Protein AF-A0A401GTL4-F1 (afdb_monomer_lite)

Structure (mmCIF, N/CA/C/O backbone):
data_AF-A0A401GTL4-F1
#
_entry.id   AF-A0A401GTL4-F1
#
loop_
_atom_site.group_PDB
_atom_site.id
_atom_site.type_symbol
_atom_site.label_atom_id
_atom_site.label_alt_id
_atom_site.label_comp_id
_atom_site.label_asym_id
_atom_site.label_entity_id
_atom_site.label_seq_id
_atom_site.pdbx_PDB_ins_code
_atom_site.Cartn_x
_atom_site.Cartn_y
_atom_site.Cartn_z
_atom_site.occupancy
_atom_site.B_iso_or_equiv
_atom_site.auth_seq_id
_atom_site.auth_comp_id
_atom_site.auth_asym_id
_atom_site.auth_atom_id
_atom_site.pdbx_PDB_model_num
ATOM 1 N N . MET A 1 1 ? -11.323 -49.653 17.416 1.00 45.38 1 MET A N 1
ATOM 2 C CA . MET A 1 1 ? -10.224 -50.646 17.483 1.00 45.38 1 MET A CA 1
ATOM 3 C C . MET A 1 1 ? -10.364 -51.548 16.266 1.00 45.38 1 MET A C 1
ATOM 5 O O . MET A 1 1 ? -11.502 -51.957 16.050 1.00 45.38 1 MET A O 1
ATOM 9 N N . PRO A 1 2 ? -9.317 -51.837 15.466 1.00 45.97 2 PRO A N 1
ATOM 10 C CA . PRO A 1 2 ? -7.874 -51.535 15.599 1.00 45.97 2 PRO A CA 1
ATOM 11 C C . PRO A 1 2 ? -7.513 -50.195 14.905 1.00 45.97 2 PRO A C 1
ATOM 13 O O . PRO A 1 2 ? -8.327 -49.693 14.143 1.00 45.97 2 PRO A O 1
ATOM 16 N N . SER A 1 3 ? -6.481 -49.416 15.251 1.00 43.03 3 SER A N 1
ATOM 17 C CA . SER A 1 3 ? -5.040 -49.641 15.497 1.00 43.03 3 SER A CA 1
ATOM 18 C C . SER A 1 3 ? -4.222 -49.857 14.215 1.00 43.03 3 SER A C 1
ATOM 20 O O . SER A 1 3 ? -4.211 -50.961 13.686 1.00 43.03 3 SER A O 1
ATOM 22 N N . SER A 1 4 ? -3.537 -48.814 13.730 1.00 49.31 4 SER A N 1
ATOM 23 C CA . SER A 1 4 ? -2.068 -48.803 13.612 1.00 49.31 4 SER A CA 1
ATOM 24 C C . SER A 1 4 ? -1.564 -47.435 13.134 1.00 49.31 4 SER A C 1
ATOM 26 O O . SER A 1 4 ? -2.187 -46.775 12.306 1.00 49.31 4 SER A O 1
ATOM 28 N N . ALA A 1 5 ? -0.439 -47.030 13.708 1.00 48.06 5 ALA A N 1
ATOM 29 C CA . ALA A 1 5 ? 0.265 -45.773 13.527 1.00 48.06 5 ALA A CA 1
ATOM 30 C C . ALA A 1 5 ? 1.194 -45.787 12.303 1.00 48.06 5 ALA A C 1
ATOM 32 O O . ALA A 1 5 ? 1.712 -46.842 11.956 1.00 48.06 5 ALA A O 1
ATOM 33 N N . THR A 1 6 ? 1.502 -44.599 11.772 1.00 47.47 6 THR A N 1
ATOM 34 C CA . THR A 1 6 ? 2.876 -44.216 11.392 1.00 47.47 6 THR A CA 1
ATOM 35 C C . THR A 1 6 ? 2.960 -42.697 11.268 1.00 47.47 6 THR A C 1
ATOM 37 O O . THR A 1 6 ? 2.359 -42.097 10.381 1.00 47.47 6 THR A O 1
ATOM 40 N N . ALA A 1 7 ? 3.695 -42.093 12.198 1.00 48.88 7 ALA A N 1
ATOM 41 C CA . ALA A 1 7 ? 4.213 -40.739 12.117 1.00 48.88 7 ALA A CA 1
ATOM 42 C C . ALA A 1 7 ? 5.527 -40.764 11.328 1.00 48.88 7 ALA A C 1
ATOM 44 O O . ALA A 1 7 ? 6.346 -41.641 11.590 1.00 48.88 7 ALA A O 1
ATOM 45 N N . PHE A 1 8 ? 5.723 -39.813 10.412 1.00 42.19 8 PHE A N 1
ATOM 46 C CA . PHE A 1 8 ? 7.034 -39.259 10.055 1.00 42.19 8 PHE A CA 1
ATOM 47 C C . PHE A 1 8 ? 6.815 -38.079 9.095 1.00 42.19 8 PHE A C 1
ATOM 49 O O . PHE A 1 8 ? 6.551 -38.279 7.915 1.00 42.19 8 PHE A O 1
ATOM 56 N N . TYR A 1 9 ? 6.883 -36.848 9.594 1.00 51.09 9 TYR A N 1
ATOM 57 C CA . TYR A 1 9 ? 7.267 -35.710 8.761 1.00 51.09 9 TYR A CA 1
ATOM 58 C C . TYR A 1 9 ? 8.389 -35.012 9.506 1.00 51.09 9 TYR A C 1
ATOM 60 O O . TYR A 1 9 ? 8.200 -34.530 10.620 1.00 51.09 9 TYR A O 1
ATOM 68 N N . SER A 1 10 ? 9.564 -35.130 8.906 1.00 52.91 10 SER A N 1
ATOM 69 C CA . SER A 1 10 ? 10.853 -34.712 9.418 1.00 52.91 10 SER A CA 1
ATOM 70 C C . SER A 1 10 ? 10.880 -33.210 9.686 1.00 52.91 10 SER A C 1
ATOM 72 O O . SER A 1 10 ? 10.522 -32.420 8.811 1.00 52.91 10 SER A O 1
ATOM 74 N N . ASP A 1 11 ? 11.327 -32.859 10.890 1.00 46.53 11 ASP A N 1
ATOM 75 C CA . ASP A 1 11 ? 11.938 -31.571 11.201 1.00 46.53 11 ASP A CA 1
ATOM 76 C C . ASP A 1 11 ? 13.150 -31.375 10.283 1.00 46.53 11 ASP A C 1
ATOM 78 O O . ASP A 1 11 ? 14.069 -32.195 10.279 1.00 46.53 11 ASP A O 1
ATOM 82 N N . ASP A 1 12 ? 13.130 -30.302 9.499 1.00 52.22 12 ASP A N 1
ATOM 83 C CA . ASP A 1 12 ? 14.320 -29.734 8.869 1.00 52.22 12 ASP A CA 1
ATOM 84 C C . ASP A 1 12 ? 14.600 -28.414 9.602 1.00 52.22 12 ASP A C 1
ATOM 86 O O . ASP A 1 12 ? 14.127 -27.336 9.232 1.00 52.22 12 ASP A O 1
ATOM 90 N N . GLU A 1 13 ? 15.266 -28.544 10.752 1.00 52.38 13 GLU A N 1
ATOM 91 C CA . GLU A 1 13 ? 15.932 -27.454 11.462 1.00 52.38 13 GLU A CA 1
ATOM 92 C C . GLU A 1 13 ? 17.199 -27.092 10.683 1.00 52.38 13 GLU A C 1
ATOM 94 O O . GLU A 1 13 ? 18.242 -27.726 10.835 1.00 52.38 13 GLU A O 1
ATOM 99 N N . SER A 1 14 ? 17.130 -26.063 9.840 1.00 49.25 14 SER A N 1
ATOM 100 C CA . SER A 1 14 ? 18.338 -25.375 9.389 1.00 49.25 14 SER A CA 1
ATOM 101 C C . SER A 1 14 ? 18.633 -24.226 10.355 1.00 49.25 14 SER A C 1
ATOM 103 O O . SER A 1 14 ? 18.046 -23.140 10.260 1.00 49.25 14 SER A O 1
ATOM 105 N N . ASP A 1 15 ? 19.510 -24.519 11.308 1.00 42.72 15 ASP A N 1
ATOM 106 C CA . ASP A 1 15 ? 20.119 -23.595 12.259 1.00 42.72 15 ASP A CA 1
ATOM 107 C C . ASP A 1 15 ? 21.008 -22.607 11.483 1.00 42.72 15 ASP A C 1
ATOM 109 O O . ASP A 1 15 ? 22.017 -22.986 10.887 1.00 42.72 15 ASP A O 1
ATOM 113 N N . TYR A 1 16 ? 20.599 -21.339 11.410 1.00 56.69 16 TYR A N 1
ATOM 114 C CA . TYR A 1 16 ? 21.463 -20.280 10.890 1.00 56.69 16 TYR A CA 1
ATOM 115 C C . TYR A 1 16 ? 22.263 -19.732 12.066 1.00 56.69 16 TYR A C 1
ATOM 117 O O . TYR A 1 16 ? 21.773 -18.873 12.803 1.00 56.69 16 TYR A O 1
ATOM 125 N N . GLU A 1 17 ? 23.470 -20.266 12.246 1.00 56.69 17 GLU A N 1
ATOM 126 C CA . GLU A 1 17 ? 24.454 -19.715 13.172 1.00 56.69 17 GLU A CA 1
ATOM 127 C C . GLU A 1 17 ? 24.865 -18.302 12.725 1.00 56.69 17 GLU A C 1
ATOM 129 O O . GLU A 1 17 ? 25.172 -18.042 11.559 1.00 56.69 17 GLU A O 1
ATOM 134 N N . ASP A 1 18 ? 24.787 -17.387 13.687 1.00 48.81 18 ASP A N 1
ATOM 135 C CA . ASP A 1 18 ? 25.125 -15.970 13.624 1.00 48.81 18 ASP A CA 1
ATOM 136 C C . ASP A 1 18 ? 26.582 -15.833 14.096 1.00 48.81 18 ASP A C 1
ATOM 138 O O . ASP A 1 18 ? 26.849 -15.963 15.290 1.00 48.81 18 ASP A O 1
ATOM 142 N N . ASP A 1 19 ? 27.523 -15.636 13.172 1.00 47.88 19 ASP A N 1
ATOM 143 C CA . ASP A 1 19 ? 28.913 -15.274 13.475 1.00 47.88 19 ASP A CA 1
ATOM 144 C C . ASP A 1 19 ? 29.518 -14.530 12.274 1.00 47.88 19 ASP A C 1
ATOM 146 O O . ASP A 1 19 ? 29.760 -15.116 11.222 1.00 47.88 19 ASP A O 1
ATOM 150 N N . ASP A 1 20 ? 29.674 -13.209 12.378 1.00 43.25 20 ASP A N 1
ATOM 151 C CA . ASP A 1 20 ? 31.034 -12.681 12.482 1.00 43.25 20 ASP A CA 1
ATOM 152 C C . ASP A 1 20 ? 31.053 -11.197 12.856 1.00 43.25 20 ASP A C 1
ATOM 154 O O . ASP A 1 20 ? 30.289 -10.348 12.382 1.00 43.25 20 ASP A O 1
ATOM 158 N N . SER A 1 21 ? 31.974 -10.909 13.758 1.00 43.09 21 SER A N 1
ATOM 159 C CA . SER A 1 21 ? 32.158 -9.640 14.434 1.00 43.09 21 SER A CA 1
ATOM 160 C C . SER A 1 21 ? 33.168 -8.735 13.718 1.00 43.09 21 SER A C 1
ATOM 162 O O . SER A 1 21 ? 34.111 -9.180 13.079 1.00 43.09 21 SER A O 1
ATOM 164 N N . LEU A 1 22 ? 32.913 -7.430 13.844 1.00 47.31 22 LEU A N 1
ATOM 165 C CA . LEU A 1 22 ? 33.821 -6.274 13.833 1.00 47.31 22 LEU A CA 1
ATOM 166 C C . LEU A 1 22 ? 35.253 -6.443 13.280 1.00 47.31 22 LEU A C 1
ATOM 168 O O . LEU A 1 22 ? 36.114 -7.064 13.896 1.00 47.31 22 LEU A O 1
ATOM 172 N N . VAL A 1 23 ? 35.568 -5.629 12.268 1.00 47.03 23 VAL A N 1
ATOM 173 C CA . VAL A 1 23 ? 36.901 -5.023 12.127 1.00 47.03 23 VAL A CA 1
ATOM 174 C C . VAL A 1 23 ? 36.756 -3.517 11.937 1.00 47.03 23 VAL A C 1
ATOM 176 O O . VAL A 1 23 ? 36.480 -3.020 10.846 1.00 47.03 23 VAL A O 1
ATOM 179 N N . GLU A 1 24 ? 36.943 -2.794 13.040 1.00 46.94 24 GLU A N 1
ATOM 180 C CA . GLU A 1 24 ? 37.542 -1.462 13.013 1.00 46.94 24 GLU A CA 1
ATOM 181 C C . GLU A 1 24 ? 38.981 -1.605 12.505 1.00 46.94 24 GLU A C 1
ATOM 183 O O . GLU 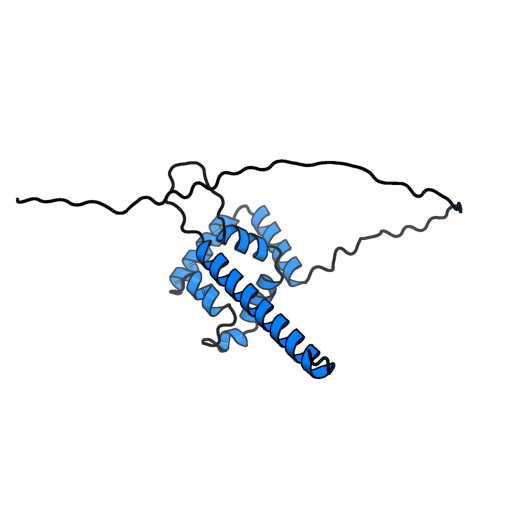A 1 24 ? 39.674 -2.540 12.902 1.00 46.94 24 GLU A O 1
ATOM 188 N N . ASN A 1 25 ? 39.433 -0.693 11.643 1.00 40.53 25 ASN A N 1
ATOM 189 C CA . ASN A 1 25 ? 40.774 -0.125 11.750 1.00 40.53 25 ASN A CA 1
ATOM 190 C C . ASN A 1 25 ? 40.899 1.154 10.923 1.00 40.53 25 ASN A C 1
ATOM 192 O O . ASN A 1 25 ? 40.383 1.286 9.813 1.00 40.53 25 ASN A O 1
ATOM 196 N N . GLU A 1 26 ? 41.582 2.090 11.561 1.00 47.19 26 GLU A N 1
ATOM 197 C CA . GLU A 1 26 ? 41.753 3.485 11.223 1.00 47.19 26 GLU A CA 1
ATOM 198 C C . GLU A 1 26 ? 42.792 3.725 10.111 1.00 47.19 26 GLU A C 1
ATOM 200 O O . GLU A 1 26 ? 43.663 2.906 9.825 1.00 47.19 26 GLU A O 1
ATOM 205 N N . ASP A 1 27 ? 42.724 4.958 9.607 1.00 42.28 27 ASP A N 1
ATOM 206 C CA . ASP A 1 27 ? 43.866 5.823 9.313 1.00 42.28 27 ASP A CA 1
ATOM 207 C C . ASP A 1 27 ? 44.620 5.647 7.984 1.00 42.28 27 ASP A C 1
ATOM 209 O O . ASP A 1 27 ? 45.529 4.833 7.841 1.00 42.28 27 ASP A O 1
ATOM 213 N N . THR A 1 28 ? 44.367 6.576 7.053 1.00 38.38 28 THR A N 1
ATOM 214 C CA . THR A 1 28 ? 45.458 7.175 6.274 1.00 38.38 28 THR A CA 1
ATOM 215 C C . THR A 1 28 ? 45.163 8.633 5.901 1.00 38.38 28 THR A C 1
ATOM 217 O O . THR A 1 28 ? 44.368 8.882 5.000 1.00 38.38 28 THR A O 1
ATOM 220 N N . ARG A 1 29 ? 45.926 9.549 6.522 1.00 39.59 29 ARG A N 1
ATOM 221 C CA . ARG A 1 29 ? 46.698 10.658 5.898 1.00 39.59 29 ARG A CA 1
ATOM 222 C C . ARG A 1 29 ? 45.871 11.709 5.125 1.00 39.59 29 ARG A C 1
ATOM 224 O O . ARG A 1 29 ? 45.309 11.433 4.079 1.00 39.59 29 ARG A O 1
ATOM 231 N N . GLY A 1 30 ? 45.797 12.973 5.539 1.00 36.50 30 GLY A N 1
ATOM 232 C CA . GLY A 1 30 ? 46.928 13.847 5.850 1.00 36.50 30 GLY A CA 1
ATOM 233 C C . GLY A 1 30 ? 47.311 14.677 4.618 1.00 36.50 30 GLY A C 1
ATOM 234 O O . GLY A 1 30 ? 48.273 14.335 3.938 1.00 36.50 30 GLY A O 1
ATOM 235 N N . TYR A 1 31 ? 46.574 15.760 4.349 1.00 39.00 31 TYR A N 1
ATOM 236 C CA . TYR A 1 31 ? 47.049 16.877 3.529 1.00 39.00 31 TYR A CA 1
ATOM 237 C C . TYR A 1 31 ? 46.673 18.191 4.204 1.00 39.00 31 TYR A C 1
ATOM 239 O O . TYR A 1 31 ? 45.510 18.582 4.255 1.00 39.00 31 TYR A O 1
ATOM 247 N N . ASP A 1 32 ? 47.707 18.826 4.731 1.00 40.41 32 ASP A N 1
ATOM 248 C CA . ASP A 1 32 ? 47.712 20.129 5.372 1.00 40.41 32 ASP A CA 1
ATOM 249 C C . ASP A 1 32 ? 48.490 21.082 4.451 1.00 40.41 32 ASP A C 1
ATOM 251 O O . ASP A 1 32 ? 49.627 20.759 4.090 1.00 40.41 32 ASP A O 1
ATOM 255 N N . SER A 1 33 ? 47.903 22.213 4.033 1.00 46.81 33 SER A N 1
ATOM 256 C CA . SER A 1 33 ? 48.629 23.474 3.758 1.00 46.81 33 SER A CA 1
ATOM 257 C C . SER A 1 33 ? 47.758 24.606 3.184 1.00 46.81 33 SER A C 1
ATOM 259 O O . SER A 1 33 ? 46.747 24.337 2.538 1.00 46.81 33 SER A O 1
ATOM 261 N N . PRO A 1 34 ? 48.155 25.883 3.395 1.00 49.00 34 PRO A N 1
ATOM 262 C CA . PRO A 1 34 ? 47.259 26.928 3.887 1.00 49.00 34 PRO A CA 1
ATOM 263 C C . PRO A 1 34 ? 47.119 28.145 2.952 1.00 49.00 34 PRO A C 1
ATOM 265 O O . PRO A 1 34 ? 47.900 28.340 2.022 1.00 49.00 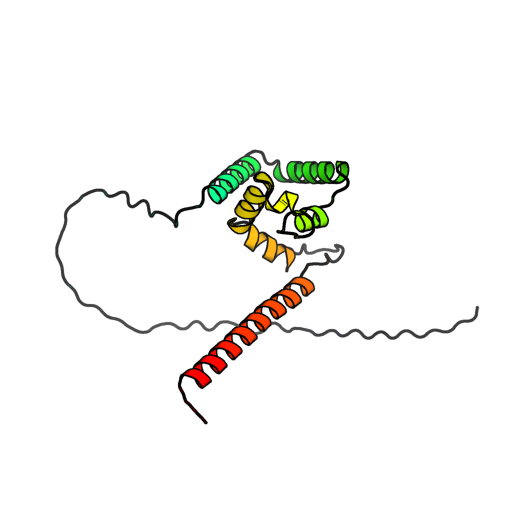34 PRO A O 1
ATOM 268 N N . GLY A 1 35 ? 46.162 29.022 3.267 1.00 34.75 35 GLY A N 1
ATOM 269 C CA . GLY A 1 35 ? 46.058 30.363 2.689 1.00 34.75 35 GLY A CA 1
ATOM 270 C C . GLY A 1 35 ? 45.055 31.231 3.448 1.00 34.75 35 GLY A C 1
ATOM 271 O O . GLY A 1 35 ? 43.850 31.076 3.283 1.00 34.75 35 GLY A O 1
ATOM 272 N N . GLU A 1 36 ? 45.572 32.111 4.303 1.00 44.84 36 GLU A N 1
ATOM 273 C CA . GLU A 1 36 ? 44.842 33.065 5.145 1.00 44.84 36 GLU A CA 1
ATOM 274 C C . GLU A 1 36 ? 44.197 34.213 4.343 1.00 44.84 36 GLU A C 1
ATOM 276 O O . GLU A 1 36 ? 44.737 34.670 3.335 1.00 44.84 36 GLU A O 1
ATOM 281 N N . GLY A 1 37 ? 43.077 34.739 4.852 1.00 36.25 37 GLY A N 1
ATOM 282 C CA . GLY A 1 37 ? 42.463 35.992 4.402 1.00 36.25 37 GLY A CA 1
ATOM 283 C C . GLY A 1 37 ? 41.155 36.299 5.143 1.00 36.25 37 GLY A C 1
ATOM 284 O O . GLY A 1 37 ? 40.120 35.718 4.841 1.00 36.25 37 GLY A O 1
ATOM 285 N N . GLN A 1 38 ? 41.232 37.191 6.133 1.00 41.66 38 GLN A N 1
ATOM 286 C CA . GLN A 1 38 ? 40.206 37.562 7.118 1.00 41.66 38 GLN A CA 1
ATOM 287 C C . GLN A 1 38 ? 38.927 38.249 6.587 1.00 41.66 38 GLN A C 1
ATOM 289 O O . GLN A 1 38 ? 38.977 39.122 5.727 1.00 41.66 38 GLN A O 1
ATOM 294 N N . GLU A 1 39 ? 37.819 37.884 7.248 1.00 43.16 39 GLU A N 1
ATOM 295 C CA . GLU A 1 39 ? 36.733 38.711 7.819 1.00 43.16 39 GLU A CA 1
ATOM 296 C C . GLU A 1 39 ? 36.027 39.777 6.952 1.00 43.16 39 GLU A C 1
ATOM 298 O O . GLU A 1 39 ? 36.555 40.853 6.688 1.00 43.16 39 GLU A O 1
ATOM 303 N N . ASN A 1 40 ? 34.729 39.558 6.677 1.00 35.00 40 ASN A N 1
ATOM 304 C CA . ASN A 1 40 ? 33.658 40.353 7.304 1.00 35.00 40 ASN A CA 1
ATOM 305 C C . ASN A 1 40 ? 32.238 39.837 6.991 1.00 35.00 40 ASN A C 1
ATOM 307 O O . ASN A 1 40 ? 31.796 39.795 5.848 1.00 35.00 40 ASN A O 1
ATOM 311 N N . SER A 1 41 ? 31.536 39.501 8.077 1.00 49.38 41 SER A N 1
ATOM 312 C CA . SER A 1 41 ? 30.115 39.726 8.378 1.00 49.38 41 SER A CA 1
ATOM 313 C C . SER A 1 41 ? 29.146 40.047 7.226 1.00 49.38 41 SER A C 1
ATOM 315 O O . SER A 1 41 ? 29.059 41.183 6.762 1.00 49.38 41 SER A O 1
ATOM 317 N N . ALA A 1 42 ? 28.281 39.084 6.908 1.00 39.38 42 ALA A N 1
ATOM 318 C CA . ALA A 1 42 ? 26.883 39.352 6.583 1.00 39.38 42 ALA A CA 1
ATOM 319 C C . ALA A 1 42 ? 26.061 38.105 6.922 1.00 39.38 42 ALA A C 1
ATOM 321 O O . ALA A 1 42 ? 26.202 37.062 6.286 1.00 39.38 42 ALA A O 1
ATOM 322 N N . GLY A 1 43 ? 25.226 38.220 7.958 1.00 47.16 43 GLY A N 1
ATOM 323 C CA . GLY A 1 43 ? 24.307 37.174 8.386 1.00 47.16 43 GLY A CA 1
ATOM 324 C C . GLY A 1 43 ? 23.508 36.633 7.207 1.00 47.16 43 GLY A C 1
ATOM 325 O O . GLY A 1 43 ? 22.620 37.295 6.677 1.00 47.16 43 GLY A O 1
ATOM 326 N N . SER A 1 44 ? 23.840 35.417 6.810 1.00 43.50 44 SER A N 1
ATOM 327 C CA . SER A 1 44 ? 22.999 34.574 5.984 1.00 43.50 44 SER A CA 1
ATOM 328 C C . SER A 1 44 ? 22.629 33.426 6.900 1.00 43.50 44 SER A C 1
ATOM 330 O O . SER A 1 44 ? 23.442 32.562 7.207 1.00 43.50 44 SER A O 1
ATOM 332 N N . ASP A 1 45 ? 21.420 33.526 7.446 1.00 46.09 45 ASP A N 1
ATOM 333 C CA . ASP A 1 45 ? 20.684 32.423 8.046 1.00 46.09 45 ASP A CA 1
ATOM 334 C C . ASP A 1 45 ? 20.608 31.337 6.966 1.00 46.09 45 ASP A C 1
ATOM 336 O O . ASP A 1 45 ? 19.681 31.318 6.149 1.00 46.09 45 ASP A O 1
ATOM 340 N N . ASP A 1 46 ? 21.657 30.510 6.901 1.00 42.66 46 ASP A N 1
ATOM 341 C CA . ASP A 1 46 ? 21.742 29.270 6.144 1.00 42.66 46 ASP A CA 1
ATOM 342 C C . ASP A 1 46 ? 20.719 28.323 6.762 1.00 42.66 46 ASP A C 1
ATOM 344 O O . ASP A 1 46 ? 21.006 27.337 7.440 1.00 42.66 46 ASP A O 1
ATOM 348 N N . ARG A 1 47 ? 19.453 28.628 6.479 1.00 48.59 47 ARG A N 1
ATOM 349 C CA . ARG A 1 47 ? 18.424 27.625 6.326 1.00 48.59 47 ARG A CA 1
ATOM 350 C C . ARG A 1 47 ? 18.939 26.739 5.214 1.00 48.59 47 ARG A C 1
ATOM 352 O O . ARG A 1 47 ? 18.632 26.968 4.043 1.00 48.59 47 ARG A O 1
ATOM 359 N N . GLN A 1 48 ? 19.725 25.735 5.596 1.00 46.81 48 GLN A N 1
ATOM 360 C CA . GLN A 1 48 ? 19.833 24.490 4.867 1.00 46.81 48 GLN A CA 1
ATOM 361 C C . GLN A 1 48 ? 18.417 24.185 4.397 1.00 46.81 48 GLN A C 1
ATOM 363 O O . GLN A 1 48 ? 17.545 23.808 5.181 1.00 46.81 48 GLN A O 1
ATOM 368 N N . ARG A 1 49 ? 18.163 24.451 3.112 1.00 47.09 49 ARG A N 1
ATOM 369 C CA . ARG A 1 49 ? 17.045 23.874 2.389 1.00 47.09 49 ARG A CA 1
ATOM 370 C C . ARG A 1 49 ? 17.320 22.384 2.456 1.00 47.09 49 ARG A C 1
ATOM 372 O O . ARG A 1 49 ? 17.998 21.831 1.596 1.00 47.09 49 ARG A O 1
ATOM 379 N N . THR A 1 50 ? 16.859 21.760 3.534 1.00 49.75 50 THR A N 1
ATOM 380 C CA . THR A 1 50 ? 16.711 20.319 3.603 1.00 49.75 50 THR A CA 1
ATOM 381 C C . THR A 1 50 ? 15.929 19.940 2.352 1.00 49.75 50 THR A C 1
ATOM 383 O O . THR A 1 50 ? 14.999 20.659 1.970 1.00 49.75 50 THR A O 1
ATOM 386 N N . ALA A 1 51 ? 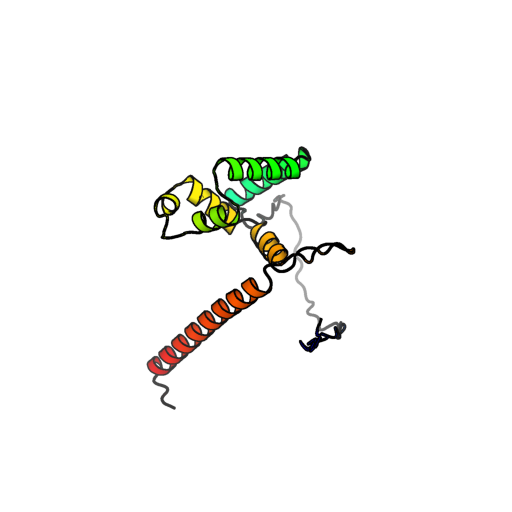16.4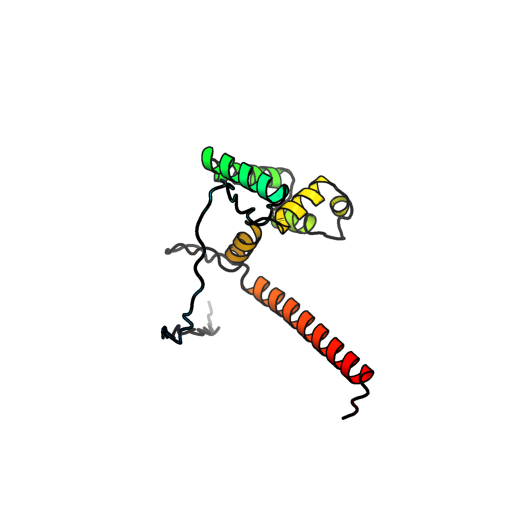13 18.919 1.640 1.00 57.19 51 ALA A N 1
ATOM 387 C CA . ALA A 1 51 ? 15.892 18.469 0.353 1.00 57.19 51 ALA A CA 1
ATOM 388 C C . ALA A 1 51 ? 14.373 18.685 0.281 1.00 57.19 51 ALA A C 1
ATOM 390 O O . ALA A 1 51 ? 13.637 18.166 1.117 1.00 57.19 51 ALA A O 1
ATOM 391 N N . SER A 1 52 ? 13.939 19.561 -0.628 1.00 65.38 52 SER A N 1
ATOM 392 C CA . SER A 1 52 ? 12.610 20.180 -0.619 1.00 65.38 52 SER A CA 1
ATOM 393 C C . SER A 1 52 ? 11.501 19.144 -0.418 1.00 65.38 52 SER A C 1
ATOM 395 O O . SER A 1 52 ? 11.172 18.409 -1.350 1.00 65.38 52 SER A O 1
ATOM 397 N N . SER A 1 53 ? 10.941 19.086 0.794 1.00 78.38 53 SER A N 1
ATOM 398 C CA . SER A 1 53 ? 9.851 18.167 1.126 1.00 78.38 53 SER A CA 1
ATOM 399 C C . SER A 1 53 ? 8.662 18.424 0.202 1.00 78.38 53 SER A C 1
ATOM 401 O O . SER A 1 53 ? 8.275 19.573 -0.037 1.00 78.38 53 SER A O 1
ATOM 403 N N . THR A 1 54 ? 8.092 17.359 -0.355 1.00 87.44 54 THR A N 1
ATOM 404 C CA . THR A 1 54 ? 6.924 17.478 -1.231 1.00 87.44 54 THR A CA 1
ATOM 405 C C . THR A 1 54 ? 5.704 17.945 -0.422 1.00 87.44 54 THR A C 1
ATOM 407 O O . THR A 1 54 ? 5.577 17.610 0.759 1.00 87.44 54 THR A O 1
ATOM 410 N N . PRO A 1 55 ? 4.735 18.654 -1.033 1.00 90.06 55 PRO A N 1
ATOM 411 C CA . PRO A 1 55 ? 3.505 19.048 -0.337 1.00 90.06 55 PRO A CA 1
ATOM 412 C C . PRO A 1 55 ? 2.756 17.870 0.315 1.00 90.06 55 PRO A C 1
ATOM 414 O O . PRO A 1 55 ? 2.109 18.032 1.349 1.00 90.06 55 PRO A O 1
ATOM 417 N N . HIS A 1 56 ? 2.867 16.675 -0.272 1.00 90.25 56 HIS A N 1
ATOM 418 C CA . HIS A 1 56 ? 2.272 15.437 0.232 1.00 90.25 56 HIS A CA 1
ATOM 419 C C . HIS A 1 56 ? 2.935 14.941 1.524 1.00 90.25 56 HIS A C 1
ATOM 421 O O . HIS A 1 56 ? 2.242 14.558 2.472 1.00 90.25 56 HIS A O 1
ATOM 427 N N . GLN A 1 57 ? 4.268 14.988 1.580 1.00 90.06 57 GLN A N 1
ATOM 428 C CA . GLN A 1 57 ? 5.038 14.649 2.778 1.00 90.06 57 GLN A CA 1
ATOM 429 C C . GLN A 1 57 ? 4.710 15.615 3.915 1.00 90.06 57 GLN A C 1
ATOM 431 O O . GLN A 1 57 ? 4.388 15.184 5.019 1.00 90.06 57 GLN A O 1
ATOM 436 N N . GLU A 1 58 ? 4.685 16.918 3.630 1.00 91.00 58 GLU A N 1
ATOM 437 C CA . GLU A 1 58 ? 4.362 17.931 4.633 1.00 91.00 58 GLU A CA 1
ATOM 438 C C . GLU A 1 58 ? 2.937 17.768 5.187 1.00 91.00 58 GLU A C 1
ATOM 440 O O . GLU A 1 58 ? 2.710 17.903 6.391 1.00 91.00 58 GLU A O 1
ATOM 445 N N . CYS A 1 59 ? 1.969 17.433 4.328 1.00 91.75 59 CYS A N 1
ATOM 446 C CA . CYS A 1 59 ? 0.602 17.135 4.754 1.00 91.75 59 CYS A CA 1
ATOM 447 C C . CYS A 1 59 ? 0.555 15.924 5.700 1.00 91.75 59 CYS A C 1
ATOM 449 O O . CYS A 1 59 ? -0.006 16.013 6.795 1.00 91.75 59 CYS A O 1
ATOM 451 N N . THR A 1 60 ? 1.210 14.825 5.321 1.00 92.31 60 THR A N 1
ATOM 452 C CA . THR A 1 60 ? 1.280 13.595 6.127 1.00 92.31 60 THR A CA 1
ATOM 453 C C . THR A 1 60 ? 1.976 13.845 7.467 1.00 92.31 60 THR A C 1
ATOM 455 O O . THR A 1 60 ? 1.483 13.424 8.515 1.00 92.31 60 THR A O 1
ATOM 458 N N . ARG A 1 61 ? 3.064 14.624 7.468 1.00 91.56 61 ARG A N 1
ATOM 459 C CA . ARG A 1 61 ? 3.808 15.015 8.671 1.00 91.56 61 ARG A CA 1
ATOM 460 C C . ARG A 1 61 ? 2.935 15.794 9.652 1.00 91.56 61 ARG A C 1
ATOM 462 O O . ARG A 1 61 ? 2.916 15.469 10.839 1.00 91.56 61 ARG A O 1
ATOM 469 N N . LYS A 1 62 ? 2.168 16.776 9.166 1.00 92.50 62 LYS A N 1
ATOM 470 C CA . LYS A 1 62 ? 1.214 17.537 9.993 1.00 92.50 62 LYS A CA 1
ATOM 471 C C . LYS A 1 62 ? 0.144 16.633 10.600 1.00 92.50 62 LYS A C 1
ATOM 473 O O . LYS A 1 62 ? -0.104 16.712 11.800 1.00 92.50 62 LYS A O 1
ATOM 478 N N . LEU A 1 63 ? -0.448 15.743 9.801 1.00 91.31 63 LEU A N 1
ATOM 479 C CA . LEU A 1 63 ? -1.452 14.791 10.289 1.00 91.31 63 LEU A CA 1
ATOM 480 C C . LEU A 1 63 ? -0.880 13.875 11.375 1.00 91.31 63 LEU A C 1
ATOM 482 O O . LEU A 1 63 ? -1.501 13.696 12.419 1.00 91.31 63 LEU A O 1
ATOM 486 N N . LYS A 1 64 ? 0.334 13.358 11.178 1.00 90.31 64 LYS A N 1
ATOM 487 C CA . LYS A 1 64 ? 1.027 12.507 12.151 1.00 90.31 64 LYS A CA 1
ATOM 488 C C . LYS A 1 64 ? 1.305 13.229 13.469 1.00 90.31 64 LYS A C 1
ATOM 490 O O . LYS A 1 64 ? 1.138 12.629 14.527 1.00 90.31 64 LYS A O 1
ATOM 495 N N . VAL A 1 65 ? 1.710 14.501 13.428 1.00 91.25 65 VAL A N 1
ATOM 496 C CA . VAL A 1 65 ? 1.898 15.324 14.638 1.00 91.25 65 VAL A CA 1
ATOM 497 C C . VAL A 1 65 ? 0.573 15.513 15.373 1.00 91.25 65 VAL A C 1
ATOM 499 O O . VAL A 1 65 ? 0.518 15.289 16.579 1.00 91.25 65 VAL A O 1
ATOM 502 N N . ASN A 1 66 ? -0.500 15.840 14.651 1.00 89.50 66 ASN A N 1
ATOM 503 C CA . ASN A 1 66 ? -1.823 16.030 15.246 1.00 89.50 66 ASN A CA 1
ATOM 504 C C . ASN A 1 66 ? -2.353 14.741 15.894 1.00 89.50 66 ASN A C 1
ATOM 506 O O . ASN A 1 66 ? -2.846 14.783 17.016 1.00 89.50 66 ASN A O 1
ATOM 510 N N . LEU A 1 67 ? -2.190 13.594 15.226 1.00 88.81 67 LEU A N 1
ATOM 511 C CA . LEU A 1 67 ? -2.596 12.283 15.747 1.00 88.81 67 LEU A CA 1
ATOM 512 C C . LEU A 1 67 ? -1.776 11.848 16.968 1.00 88.81 67 LEU A C 1
ATOM 514 O O . LEU A 1 67 ? -2.298 11.210 17.877 1.00 88.81 67 LEU A O 1
ATOM 518 N N . LYS A 1 68 ? -0.484 12.192 17.011 1.00 87.31 68 LYS A N 1
ATOM 519 C CA . LYS A 1 68 ? 0.345 11.955 18.200 1.00 87.31 68 LYS A CA 1
ATOM 520 C C . LYS A 1 68 ? -0.071 12.853 19.360 1.00 87.31 68 LYS A C 1
ATOM 522 O O . LYS A 1 68 ? -0.107 12.383 20.490 1.00 87.31 68 LYS A O 1
ATOM 527 N N . ALA A 1 69 ? -0.388 14.116 19.082 1.00 88.44 69 ALA A N 1
ATOM 528 C CA . ALA A 1 69 ? -0.824 15.070 20.095 1.00 88.44 69 ALA A CA 1
ATOM 529 C C . ALA A 1 69 ? -2.191 14.703 20.693 1.00 88.44 69 ALA A C 1
ATOM 531 O O . ALA A 1 69 ? -2.405 14.929 21.879 1.00 88.44 69 ALA A O 1
ATOM 532 N N . SER A 1 70 ? -3.094 14.111 19.903 1.00 87.25 70 SER A N 1
ATOM 533 C CA . SER A 1 70 ? -4.376 13.619 20.414 1.00 87.25 70 SER A CA 1
ATOM 534 C C . SER A 1 70 ? -4.261 12.308 21.198 1.00 87.25 70 SER A C 1
ATOM 536 O O . SER A 1 70 ? -5.172 11.986 21.949 1.00 87.25 70 SER A O 1
ATOM 538 N N . GLY A 1 71 ? -3.173 11.543 21.025 1.00 81.50 71 GLY A N 1
ATOM 539 C CA . GLY A 1 71 ? -3.002 10.218 21.635 1.00 81.50 71 GLY A CA 1
ATOM 540 C C . GLY A 1 71 ? -3.922 9.135 21.054 1.00 81.50 71 GLY A C 1
ATOM 541 O O . GLY A 1 71 ? -3.927 8.014 21.550 1.00 81.50 71 GLY A O 1
ATOM 542 N N . ASP A 1 72 ? -4.662 9.452 19.987 1.00 87.69 72 ASP A N 1
ATOM 543 C CA . ASP A 1 72 ? -5.838 8.695 19.533 1.00 87.69 72 ASP A CA 1
ATOM 544 C C . ASP A 1 72 ? -5.606 7.886 18.240 1.00 87.69 72 ASP A C 1
ATOM 546 O O . ASP A 1 72 ? -6.526 7.506 17.515 1.00 87.69 72 ASP A O 1
ATOM 550 N N . ILE A 1 73 ? -4.345 7.646 17.867 1.00 91.94 73 ILE A N 1
ATOM 551 C CA . ILE A 1 73 ? -4.052 6.985 16.586 1.00 91.94 73 ILE A CA 1
ATOM 552 C C . ILE A 1 73 ? -4.617 5.559 16.526 1.00 91.94 73 ILE A C 1
ATOM 554 O O . ILE A 1 73 ? -5.085 5.138 15.472 1.00 91.94 73 ILE A O 1
ATOM 558 N N . ALA A 1 74 ? -4.604 4.830 17.644 1.00 92.19 74 ALA A N 1
ATOM 559 C CA . ALA A 1 74 ? -5.089 3.455 17.696 1.00 92.19 74 ALA A CA 1
ATOM 560 C C . ALA A 1 74 ? -6.611 3.379 17.500 1.00 92.19 74 ALA A C 1
ATOM 562 O O . ALA A 1 74 ? -7.070 2.621 16.650 1.00 92.19 74 ALA A O 1
ATOM 563 N N . GLU A 1 75 ? -7.386 4.196 18.219 1.00 93.00 75 GLU A N 1
ATOM 564 C CA . GLU A 1 75 ? -8.848 4.236 18.075 1.00 93.00 75 GLU A CA 1
ATOM 565 C C . GLU A 1 75 ? -9.251 4.721 16.681 1.00 93.00 75 GLU A C 1
ATOM 567 O O . GLU A 1 75 ? -10.168 4.182 16.068 1.00 93.00 75 GLU A O 1
ATOM 572 N N . CYS A 1 76 ? -8.540 5.717 16.141 1.00 93.44 76 CYS A N 1
ATOM 573 C CA . CYS A 1 76 ? -8.756 6.194 14.779 1.00 93.44 76 CYS A CA 1
ATOM 574 C C . CYS A 1 76 ? -8.573 5.065 13.752 1.00 93.44 76 CYS A C 1
ATOM 576 O O . CYS A 1 76 ? -9.416 4.891 12.874 1.00 93.44 76 CYS A O 1
ATOM 578 N N . VAL A 1 77 ? -7.517 4.255 13.888 1.00 94.81 77 VAL A N 1
ATOM 579 C CA . VAL A 1 77 ? -7.284 3.103 13.004 1.00 94.81 77 VAL A CA 1
ATOM 580 C C . VAL A 1 77 ? -8.383 2.050 13.160 1.00 94.81 77 VAL A C 1
ATOM 582 O O . VAL A 1 77 ? -8.879 1.566 12.147 1.00 94.81 77 VAL A O 1
ATOM 585 N N . VAL A 1 78 ? -8.808 1.727 14.386 1.00 96.38 78 VAL A N 1
ATOM 586 C CA . VAL A 1 78 ? -9.905 0.767 14.621 1.00 96.38 78 VAL A CA 1
ATOM 587 C C . VAL A 1 78 ? -11.206 1.249 13.980 1.00 96.38 78 VAL A C 1
ATOM 589 O O . VAL A 1 78 ? -11.823 0.490 13.242 1.00 96.38 78 VAL A O 1
ATOM 592 N N . ARG A 1 79 ? -11.567 2.526 14.144 1.00 96.12 79 ARG A N 1
ATOM 593 C CA . ARG A 1 79 ? -12.757 3.108 13.501 1.00 96.12 79 ARG A CA 1
ATOM 594 C C . ARG A 1 79 ? -12.704 3.040 11.978 1.00 96.12 79 ARG A C 1
ATOM 596 O O . ARG A 1 79 ? -13.728 2.840 11.334 1.00 96.12 79 ARG A O 1
ATOM 603 N N . VAL A 1 80 ? -11.523 3.217 11.383 1.00 96.88 80 VAL A N 1
ATOM 604 C CA . VAL A 1 80 ? -11.355 3.050 9.932 1.00 96.88 80 VAL A CA 1
ATOM 605 C C . VAL A 1 80 ? -11.573 1.594 9.527 1.00 96.88 80 VAL A C 1
ATOM 607 O O . VAL A 1 80 ? -12.232 1.361 8.521 1.00 96.88 80 VAL A O 1
ATOM 610 N N . LEU A 1 81 ? -11.071 0.625 10.296 1.00 97.50 81 LEU A N 1
ATOM 611 C CA . LEU A 1 81 ? -11.296 -0.797 10.017 1.00 97.50 81 LEU A CA 1
ATOM 612 C C . LEU A 1 81 ? -12.780 -1.172 10.134 1.00 97.50 81 LEU A C 1
ATOM 614 O O . LEU A 1 81 ? -13.307 -1.807 9.232 1.00 97.50 81 LEU A O 1
ATOM 618 N N . GLU A 1 82 ? -13.473 -0.697 11.168 1.00 97.69 82 GLU A N 1
ATOM 619 C CA . GLU A 1 82 ? -14.922 -0.898 11.324 1.00 97.69 82 GLU A CA 1
ATOM 620 C C . GLU A 1 82 ? -15.720 -0.263 10.176 1.00 97.69 82 GLU A C 1
ATOM 622 O O . GLU A 1 82 ? -16.696 -0.835 9.694 1.00 97.69 82 GLU A O 1
ATOM 627 N N . PHE A 1 83 ? -15.295 0.912 9.699 1.00 98.00 83 PHE A N 1
ATOM 628 C CA . PHE A 1 83 ? -15.905 1.542 8.530 1.00 98.00 83 PHE A CA 1
ATOM 629 C C . PHE A 1 83 ? -15.689 0.713 7.259 1.00 98.00 83 PHE A C 1
ATOM 631 O O . PHE A 1 83 ? -16.613 0.550 6.468 1.00 98.00 83 PHE A O 1
ATOM 638 N N . MET A 1 84 ? -14.492 0.158 7.067 1.00 97.69 84 MET A N 1
ATOM 639 C CA . MET A 1 84 ? -14.209 -0.736 5.942 1.00 97.69 84 MET A CA 1
ATOM 640 C C . MET A 1 84 ? -15.088 -1.993 5.995 1.00 97.69 84 MET A C 1
ATOM 642 O O . MET A 1 84 ? -15.695 -2.347 4.985 1.00 97.69 84 MET A O 1
ATOM 646 N N . ASP A 1 85 ? -15.246 -2.588 7.179 1.00 96.69 85 ASP A N 1
ATOM 647 C CA . ASP A 1 85 ? -16.149 -3.723 7.387 1.00 96.69 85 ASP A CA 1
ATOM 648 C C . ASP A 1 85 ? -17.608 -3.358 7.058 1.00 96.69 85 ASP A C 1
ATOM 650 O O . ASP A 1 85 ? -18.320 -4.163 6.465 1.00 96.69 85 ASP A O 1
ATOM 654 N N . SER A 1 86 ? -18.053 -2.131 7.367 1.00 97.56 86 SER A N 1
ATOM 655 C CA . SER A 1 86 ? -19.402 -1.656 7.010 1.00 97.56 86 SER A CA 1
ATOM 656 C C . SER A 1 86 ? -19.629 -1.447 5.506 1.00 97.56 86 SER A C 1
ATOM 658 O O . SER A 1 86 ? -20.773 -1.402 5.062 1.00 97.56 86 SER A O 1
ATOM 660 N N . GLU A 1 87 ? -18.548 -1.341 4.730 1.00 97.62 87 GLU A N 1
ATOM 661 C CA . GLU A 1 87 ? -18.548 -1.197 3.269 1.00 97.62 87 GLU A CA 1
ATOM 662 C C . GLU A 1 87 ? -18.223 -2.531 2.559 1.00 97.62 87 GLU A C 1
ATOM 664 O O . GLU A 1 87 ? -17.916 -2.540 1.366 1.00 97.62 87 GLU A O 1
ATOM 669 N N . ASP A 1 88 ? -18.246 -3.657 3.289 1.00 97.00 88 ASP A N 1
ATOM 670 C CA . ASP A 1 88 ? -17.913 -5.002 2.797 1.00 97.00 88 ASP A CA 1
ATOM 671 C C . ASP A 1 88 ? -16.538 -5.080 2.092 1.00 97.00 88 ASP A C 1
ATOM 673 O O . ASP A 1 88 ? -16.317 -5.870 1.166 1.00 97.00 88 ASP A O 1
ATOM 677 N N . ILE A 1 89 ? -15.572 -4.265 2.535 1.00 97.12 89 ILE A N 1
ATOM 678 C CA . ILE A 1 89 ? -14.206 -4.238 2.004 1.00 97.12 89 ILE A CA 1
ATOM 679 C C . ILE A 1 89 ? -13.193 -4.422 3.128 1.00 97.12 89 ILE A C 1
ATOM 681 O O . ILE A 1 89 ? -13.297 -3.827 4.187 1.00 97.12 89 ILE A O 1
ATOM 685 N N . ASN A 1 90 ? -12.150 -5.216 2.895 1.00 96.31 90 ASN A N 1
ATOM 686 C CA . ASN A 1 90 ? -11.058 -5.372 3.855 1.00 96.31 90 ASN A CA 1
ATOM 687 C C . ASN A 1 90 ? -9.770 -4.698 3.362 1.00 96.31 90 ASN A C 1
ATOM 689 O O . ASN A 1 90 ? -9.651 -4.289 2.203 1.00 96.31 90 ASN A O 1
ATOM 693 N N . LEU A 1 91 ? -8.782 -4.574 4.254 1.00 95.38 91 LEU A N 1
ATOM 694 C CA . LEU A 1 91 ? -7.514 -3.905 3.951 1.00 95.38 91 LEU A CA 1
ATOM 695 C C . LEU A 1 91 ? -6.800 -4.465 2.701 1.00 95.38 91 LEU A C 1
ATOM 697 O O . LEU A 1 91 ? -6.395 -3.655 1.864 1.00 95.38 91 LEU A O 1
ATOM 701 N N . PRO A 1 92 ? -6.674 -5.795 2.507 1.00 94.94 92 PRO A N 1
ATOM 702 C CA . PRO A 1 92 ? -6.111 -6.349 1.277 1.00 94.94 92 PRO A CA 1
ATOM 703 C C . PRO A 1 92 ? -6.842 -5.908 0.005 1.00 94.94 92 PRO A C 1
ATOM 705 O O . PRO A 1 92 ? -6.191 -5.459 -0.936 1.00 94.94 92 PRO A O 1
ATOM 708 N N . LEU A 1 93 ? -8.178 -5.987 -0.028 1.00 96.62 93 LEU A N 1
ATOM 709 C CA . LEU A 1 93 ? -8.966 -5.601 -1.203 1.00 96.62 93 LEU A CA 1
ATOM 710 C C . LEU A 1 93 ? -8.884 -4.099 -1.478 1.00 96.62 93 LEU A C 1
ATOM 712 O O . LEU A 1 93 ? -8.765 -3.689 -2.633 1.00 96.62 93 LEU A O 1
ATOM 716 N N . PHE A 1 94 ? -8.874 -3.281 -0.426 1.00 96.62 94 PHE A N 1
ATOM 717 C CA . PHE A 1 94 ? -8.687 -1.840 -0.545 1.00 96.62 94 PHE A CA 1
ATOM 718 C C . PHE A 1 94 ? -7.326 -1.490 -1.156 1.00 96.62 94 PHE A C 1
ATOM 720 O O . PHE A 1 94 ? -7.256 -0.717 -2.112 1.00 96.62 94 PHE A O 1
ATOM 727 N N . LEU A 1 95 ? -6.241 -2.080 -0.645 1.00 95.44 95 LEU A N 1
ATOM 728 C CA . LEU A 1 95 ? -4.898 -1.842 -1.173 1.00 95.44 95 LEU A CA 1
ATOM 729 C C . LEU A 1 95 ? -4.750 -2.384 -2.597 1.00 95.44 95 LEU A C 1
ATOM 731 O O . LEU A 1 95 ? -4.165 -1.701 -3.436 1.00 95.44 95 LEU A O 1
ATOM 735 N N . TRP A 1 96 ? -5.321 -3.553 -2.896 1.00 95.50 96 TRP A N 1
ATOM 736 C CA . TRP A 1 96 ? -5.342 -4.126 -4.242 1.00 95.50 96 TRP A CA 1
ATOM 737 C C . TRP A 1 96 ? -6.051 -3.201 -5.232 1.00 95.50 96 TRP A C 1
ATOM 739 O O . TRP A 1 96 ? -5.494 -2.891 -6.281 1.00 95.50 96 TRP A O 1
ATOM 749 N N . ALA A 1 97 ? -7.234 -2.687 -4.886 1.00 95.50 97 ALA A N 1
ATOM 750 C CA . ALA A 1 97 ? -7.980 -1.759 -5.732 1.00 95.50 97 ALA A CA 1
ATOM 751 C C . ALA A 1 97 ? -7.242 -0.422 -5.925 1.00 95.50 97 ALA A C 1
ATOM 753 O O . ALA A 1 97 ? -7.194 0.119 -7.032 1.00 95.50 97 ALA A O 1
ATOM 754 N N . LEU A 1 98 ? -6.631 0.106 -4.859 1.00 95.75 98 LEU A N 1
ATOM 755 C CA . LEU A 1 98 ? -5.920 1.382 -4.892 1.00 95.75 98 LEU A CA 1
ATOM 756 C C . LEU A 1 98 ? -4.598 1.312 -5.679 1.00 95.75 98 LEU A C 1
ATOM 758 O O . LEU A 1 98 ? -4.180 2.324 -6.240 1.00 95.75 98 LEU A O 1
ATOM 762 N N . SER A 1 99 ? -3.944 0.149 -5.755 1.00 93.50 99 SER A N 1
ATOM 763 C CA . SER A 1 99 ? -2.590 -0.029 -6.314 1.00 93.50 99 SER A CA 1
ATOM 764 C C . SER A 1 99 ? -2.553 -0.165 -7.842 1.00 93.50 99 SER A C 1
ATOM 766 O O . SER A 1 99 ? -2.096 -1.171 -8.371 1.00 93.50 99 SER A O 1
ATOM 768 N N . TRP A 1 100 ? -3.015 0.865 -8.566 1.00 93.31 100 TRP A N 1
ATOM 769 C CA . TRP A 1 100 ? -3.013 0.921 -10.047 1.00 93.31 100 TRP A CA 1
ATOM 770 C C . TRP A 1 100 ? -3.643 -0.298 -10.732 1.00 93.31 100 TRP A C 1
ATOM 772 O O . TRP A 1 100 ? -3.247 -0.671 -11.834 1.00 93.31 100 TRP A O 1
ATOM 782 N N . ASN A 1 101 ? -4.635 -0.913 -10.100 1.00 92.69 101 ASN A N 1
ATOM 783 C CA . ASN A 1 101 ? -5.217 -2.123 -10.637 1.00 92.69 101 ASN A CA 1
ATOM 784 C C . ASN A 1 101 ? -5.983 -1.842 -11.944 1.00 92.69 101 ASN A C 1
ATOM 786 O O . ASN A 1 101 ? -6.968 -1.097 -11.924 1.00 92.69 101 ASN A O 1
ATOM 790 N N . PRO A 1 102 ? -5.576 -2.446 -13.078 1.00 91.69 102 PRO A N 1
ATOM 791 C CA . PRO A 1 102 ? -6.232 -2.225 -14.363 1.00 91.69 102 PRO A CA 1
ATOM 792 C C . PRO A 1 102 ? -7.669 -2.756 -14.402 1.00 91.69 102 PRO A C 1
ATOM 794 O O . PRO A 1 102 ? -8.443 -2.317 -15.249 1.00 91.69 102 PRO A O 1
ATOM 797 N N . ALA A 1 103 ? -8.050 -3.653 -13.485 1.00 94.44 103 ALA A N 1
ATOM 798 C CA . ALA A 1 103 ? -9.420 -4.146 -13.367 1.00 94.44 103 ALA A CA 1
ATOM 799 C C . ALA A 1 103 ? -10.411 -3.084 -12.852 1.00 94.44 103 ALA A C 1
ATOM 801 O O . ALA A 1 103 ? -11.615 -3.297 -12.959 1.00 94.44 103 ALA A O 1
ATOM 802 N N . ILE A 1 104 ? -9.927 -1.959 -12.301 1.00 94.81 104 ILE A N 1
ATOM 803 C CA . ILE A 1 104 ? -10.759 -0.865 -11.767 1.00 94.81 104 ILE A CA 1
ATOM 804 C C . ILE A 1 104 ? -10.280 0.482 -12.349 1.00 94.81 104 ILE A C 1
ATOM 806 O O . ILE A 1 104 ? -9.656 1.299 -11.653 1.00 94.81 104 ILE A O 1
ATOM 810 N N . PRO A 1 105 ? -10.517 0.739 -13.649 1.00 93.69 105 PRO A N 1
ATOM 811 C CA . PRO A 1 105 ? -10.016 1.930 -14.339 1.00 93.69 105 PRO A CA 1
ATOM 812 C C . PRO A 1 105 ? -10.560 3.249 -13.764 1.00 93.69 105 PRO A C 1
ATOM 814 O O . PRO A 1 105 ? -9.920 4.302 -13.881 1.00 93.69 105 PRO A O 1
ATOM 817 N N . GLU A 1 106 ? -11.702 3.214 -13.080 1.00 95.12 106 GLU A N 1
ATOM 818 C CA . GLU A 1 106 ? -12.313 4.368 -12.422 1.00 95.12 106 GLU A CA 1
ATOM 819 C C . GLU A 1 106 ? -11.393 4.933 -11.332 1.00 95.12 106 GLU A C 1
ATOM 821 O O . GLU A 1 106 ? -11.261 6.151 -11.195 1.00 95.12 106 GLU A O 1
ATOM 826 N N . LEU A 1 107 ? -10.678 4.073 -10.598 1.00 94.75 107 LEU A N 1
ATOM 827 C CA . LEU A 1 107 ? -9.722 4.500 -9.571 1.00 94.75 107 LEU A CA 1
ATOM 828 C C . LEU A 1 107 ? -8.406 5.020 -10.160 1.00 94.75 107 LEU A C 1
ATOM 830 O O . LEU A 1 107 ? -7.706 5.811 -9.516 1.00 94.75 107 LEU A O 1
ATOM 834 N N . ILE A 1 108 ? -8.075 4.646 -11.399 1.00 92.06 108 ILE A N 1
ATOM 835 C CA . ILE A 1 108 ? -6.888 5.160 -12.090 1.00 92.06 108 ILE A CA 1
ATOM 836 C C . ILE A 1 108 ? -7.057 6.653 -12.378 1.00 92.06 108 ILE A C 1
ATOM 838 O O . ILE A 1 108 ? -6.133 7.429 -12.108 1.00 92.06 108 ILE A O 1
ATOM 842 N N . SER A 1 109 ? -8.232 7.053 -12.870 1.00 90.94 109 SER A N 1
ATOM 843 C CA . SER A 1 109 ? -8.550 8.444 -13.216 1.00 90.94 109 SER A CA 1
ATOM 844 C C . SER A 1 109 ? -9.022 9.285 -12.022 1.00 90.94 109 SER A C 1
ATOM 846 O O . SER A 1 109 ? -8.854 10.508 -12.033 1.00 90.94 109 SER A O 1
ATOM 848 N N . ASN A 1 110 ? -9.539 8.655 -10.960 1.00 96.56 110 ASN A N 1
ATOM 849 C CA . ASN A 1 110 ? -10.037 9.344 -9.771 1.00 96.56 110 ASN A CA 1
ATOM 850 C C . ASN A 1 110 ? -8.951 10.188 -9.070 1.00 96.56 110 ASN A C 1
ATOM 852 O O . ASN A 1 110 ? -7.920 9.681 -8.622 1.00 96.56 110 ASN A O 1
ATOM 856 N N . GLY A 1 111 ? -9.206 11.493 -8.916 1.00 95.94 111 GLY A N 1
ATOM 857 C CA . GLY A 1 111 ? -8.253 12.441 -8.326 1.00 95.94 111 GLY A CA 1
ATOM 858 C C . GLY A 1 111 ? -7.885 12.145 -6.868 1.00 95.94 111 GLY A C 1
ATOM 859 O O . GLY A 1 111 ? -6.725 12.303 -6.490 1.00 95.94 111 GLY A O 1
ATOM 860 N N . LYS A 1 112 ? -8.831 11.651 -6.060 1.00 95.75 112 LYS A N 1
ATOM 861 C CA . LYS A 1 112 ? -8.589 11.281 -4.656 1.00 95.75 112 LYS A CA 1
ATOM 862 C C . LYS A 1 112 ? -7.723 10.026 -4.561 1.00 95.75 112 LYS A C 1
ATOM 864 O O . LYS A 1 112 ? -6.762 10.011 -3.798 1.00 95.75 112 LYS A O 1
ATOM 869 N N . ALA A 1 113 ? -8.006 9.014 -5.380 1.00 95.94 113 ALA A N 1
ATOM 870 C CA . ALA A 1 113 ? -7.196 7.798 -5.456 1.00 95.94 113 ALA A CA 1
ATOM 871 C C . ALA A 1 113 ? -5.779 8.085 -5.979 1.00 95.94 113 ALA A C 1
ATOM 873 O O . ALA A 1 113 ? -4.802 7.535 -5.475 1.00 95.94 113 ALA A O 1
ATOM 874 N N . ARG A 1 114 ? -5.638 8.981 -6.966 1.00 95.06 114 ARG A N 1
ATOM 875 C CA . ARG A 1 114 ? -4.330 9.472 -7.432 1.00 95.06 114 ARG A CA 1
ATOM 876 C C . ARG A 1 114 ? -3.561 10.168 -6.316 1.00 95.06 114 ARG A C 1
ATOM 878 O O . ARG A 1 114 ? -2.412 9.818 -6.078 1.00 95.06 114 ARG A O 1
ATOM 885 N N . TYR A 1 115 ? -4.200 11.104 -5.614 1.00 94.56 115 TYR A N 1
ATOM 886 C CA . TYR A 1 115 ? -3.580 11.808 -4.495 1.00 94.56 115 TYR A CA 1
ATOM 887 C C . TYR A 1 115 ? -3.121 10.835 -3.404 1.00 94.56 115 TYR A C 1
ATOM 889 O O . TYR A 1 115 ? -1.975 10.911 -2.977 1.00 94.56 115 TYR A O 1
ATOM 897 N N . ALA A 1 116 ? -3.978 9.895 -2.992 1.00 94.81 116 ALA A N 1
ATOM 898 C CA . ALA A 1 116 ? -3.647 8.900 -1.974 1.00 94.81 116 ALA A CA 1
ATOM 899 C C . ALA A 1 116 ? -2.443 8.035 -2.381 1.00 94.81 116 ALA A C 1
ATOM 901 O O . ALA A 1 116 ? -1.516 7.873 -1.589 1.00 94.81 116 ALA A O 1
ATOM 902 N N . ARG A 1 117 ? -2.411 7.552 -3.632 1.00 95.12 117 ARG A N 1
ATOM 903 C CA . ARG A 1 117 ? -1.264 6.813 -4.183 1.00 95.12 117 ARG A CA 1
ATOM 904 C C . ARG A 1 117 ? 0.015 7.638 -4.163 1.00 95.12 117 ARG A C 1
ATOM 906 O O . ARG A 1 117 ? 1.032 7.159 -3.676 1.00 95.12 117 ARG A O 1
ATOM 913 N N . THR A 1 118 ? -0.025 8.868 -4.679 1.00 93.75 118 THR A N 1
ATOM 914 C CA . THR A 1 118 ? 1.150 9.746 -4.695 1.00 93.75 118 THR A CA 1
ATOM 915 C C . THR A 1 118 ? 1.648 9.989 -3.281 1.00 93.75 118 THR A C 1
ATOM 917 O O . THR A 1 118 ? 2.830 9.786 -3.032 1.00 93.75 118 THR A O 1
ATOM 920 N N . SER A 1 119 ? 0.753 10.340 -2.354 1.00 94.25 119 SER A N 1
ATOM 921 C CA . SER A 1 119 ? 1.096 10.550 -0.950 1.00 94.25 119 SER A CA 1
ATOM 922 C C . SER A 1 119 ? 1.740 9.315 -0.326 1.00 94.25 119 SER A C 1
ATOM 924 O O . SER A 1 119 ? 2.730 9.468 0.376 1.00 94.25 119 SER A O 1
ATOM 926 N N . LEU A 1 120 ? 1.252 8.105 -0.627 1.00 94.00 120 LEU A N 1
ATOM 927 C CA . LEU A 1 120 ? 1.869 6.861 -0.163 1.00 94.00 120 LEU A CA 1
ATOM 928 C C . LEU A 1 120 ? 3.273 6.657 -0.755 1.00 94.00 120 LEU A C 1
ATOM 930 O O . LEU A 1 120 ? 4.207 6.400 -0.002 1.00 94.00 120 LEU A O 1
ATOM 934 N N . MET A 1 121 ? 3.445 6.801 -2.073 1.00 94.00 121 MET A N 1
ATOM 935 C CA . MET A 1 121 ? 4.728 6.536 -2.749 1.00 94.00 121 MET A CA 1
ATOM 936 C C . MET A 1 121 ? 5.847 7.490 -2.342 1.00 94.00 121 MET A C 1
ATOM 938 O O . MET A 1 121 ? 7.010 7.102 -2.345 1.00 94.00 121 MET A O 1
ATOM 942 N N . VAL A 1 122 ? 5.507 8.736 -2.009 1.00 93.56 122 VAL A N 1
ATOM 943 C CA . VAL A 1 122 ? 6.492 9.731 -1.561 1.00 93.56 122 VAL A CA 1
ATOM 944 C C . VAL A 1 122 ? 6.598 9.811 -0.039 1.00 93.56 122 VAL A C 1
ATOM 946 O O . VAL A 1 122 ? 7.364 10.626 0.468 1.00 93.56 122 VAL A O 1
ATOM 949 N N . SER A 1 123 ? 5.823 9.017 0.705 1.00 93.62 123 SER A N 1
ATOM 950 C CA . SER A 1 123 ? 5.828 9.055 2.170 1.00 93.62 123 SER A CA 1
ATOM 951 C C . SER A 1 123 ? 7.133 8.519 2.759 1.00 93.62 123 SER A C 1
ATOM 953 O O . SER A 1 123 ? 7.743 7.589 2.232 1.00 93.62 123 SER A O 1
ATOM 955 N N . GLU A 1 124 ? 7.527 9.072 3.905 1.00 93.19 124 GLU A N 1
ATOM 956 C CA . GLU A 1 124 ? 8.617 8.525 4.726 1.00 93.19 124 GLU A CA 1
ATOM 957 C C . GLU A 1 124 ? 8.182 7.223 5.427 1.00 93.19 124 GLU A C 1
ATOM 959 O O . GLU A 1 124 ? 9.001 6.421 5.874 1.00 93.19 124 GLU A O 1
ATOM 964 N N . GLU A 1 125 ? 6.871 7.005 5.528 1.00 93.94 125 GLU A N 1
ATOM 965 C CA . GLU A 1 125 ? 6.243 5.857 6.164 1.00 93.94 125 GLU A CA 1
ATOM 966 C C . GLU A 1 125 ? 6.322 4.583 5.321 1.00 93.94 125 GLU A C 1
ATOM 968 O O . GLU A 1 125 ? 6.460 3.504 5.895 1.00 93.94 125 GLU A O 1
ATOM 973 N N . LEU A 1 126 ? 6.242 4.670 3.990 1.00 94.19 126 LEU A N 1
ATOM 974 C CA . LEU A 1 126 ? 6.184 3.484 3.131 1.00 94.19 126 LEU A CA 1
ATOM 975 C C . LEU A 1 126 ? 7.377 2.529 3.341 1.00 94.19 126 LEU A C 1
ATOM 977 O O . LEU A 1 126 ? 7.126 1.347 3.582 1.00 94.19 126 LEU A O 1
ATOM 981 N N . PRO A 1 127 ? 8.650 2.976 3.364 1.00 93.50 127 PRO A N 1
ATOM 982 C CA . PRO A 1 127 ? 9.776 2.082 3.652 1.00 93.50 127 PRO A CA 1
ATOM 983 C C . PRO A 1 127 ? 9.660 1.386 5.016 1.00 93.50 127 PRO A C 1
ATOM 985 O O . PRO A 1 127 ? 9.948 0.195 5.145 1.00 93.50 127 PRO A O 1
ATOM 988 N N . MET A 1 128 ? 9.193 2.113 6.037 1.00 92.94 128 MET A N 1
ATOM 989 C CA . MET A 1 128 ? 8.953 1.563 7.374 1.00 92.94 128 MET A CA 1
ATOM 990 C C . MET A 1 128 ? 7.841 0.507 7.357 1.00 92.94 128 MET A C 1
ATOM 992 O O . MET A 1 128 ? 7.986 -0.541 7.983 1.00 92.94 128 MET A O 1
ATOM 996 N N . ILE A 1 129 ? 6.747 0.756 6.632 1.00 93.12 129 ILE A N 1
ATOM 997 C CA . ILE A 1 129 ? 5.637 -0.192 6.458 1.00 93.12 129 ILE A CA 1
ATOM 998 C C . ILE A 1 129 ? 6.146 -1.484 5.814 1.00 93.12 129 ILE A C 1
ATOM 1000 O O . ILE A 1 129 ? 5.928 -2.560 6.368 1.00 93.12 129 ILE A O 1
ATOM 1004 N N . LEU A 1 130 ? 6.880 -1.384 4.702 1.00 92.56 130 LEU A N 1
ATOM 1005 C CA . LEU A 1 130 ? 7.427 -2.546 3.996 1.00 92.56 130 LEU A CA 1
ATOM 1006 C C . LEU A 1 130 ? 8.380 -3.352 4.888 1.00 92.56 130 LEU A C 1
ATOM 1008 O O . LEU A 1 130 ? 8.278 -4.577 4.957 1.00 92.56 130 LEU A O 1
ATOM 1012 N N . ARG A 1 131 ? 9.252 -2.675 5.648 1.00 90.75 131 ARG A N 1
ATOM 1013 C CA . ARG A 1 131 ? 10.157 -3.333 6.600 1.00 90.75 131 ARG A CA 1
ATOM 1014 C C . ARG A 1 131 ? 9.394 -4.089 7.688 1.00 90.75 131 ARG A C 1
ATOM 1016 O O . ARG A 1 131 ? 9.748 -5.226 7.996 1.00 90.75 131 ARG A O 1
ATOM 1023 N N . HIS A 1 132 ? 8.347 -3.488 8.253 1.00 90.81 132 HIS A N 1
ATOM 1024 C CA . HIS A 1 132 ? 7.519 -4.141 9.268 1.00 90.81 132 HIS A CA 1
ATOM 1025 C C . HIS A 1 132 ? 6.676 -5.285 8.701 1.00 90.81 132 HIS A C 1
ATOM 1027 O O . HIS A 1 132 ? 6.470 -6.271 9.398 1.00 90.81 132 HIS A O 1
ATOM 1033 N N . TRP A 1 133 ? 6.203 -5.201 7.457 1.00 90.81 133 TRP A N 1
ATOM 1034 C CA . TRP A 1 133 ? 5.496 -6.313 6.818 1.00 90.81 133 TRP A CA 1
ATOM 1035 C C . TRP A 1 133 ? 6.431 -7.487 6.508 1.00 90.81 133 TRP A C 1
ATOM 1037 O O . TRP A 1 133 ? 6.036 -8.642 6.681 1.00 90.81 133 TRP A O 1
ATOM 1047 N N . TYR A 1 134 ? 7.676 -7.204 6.112 1.00 89.25 134 TYR A N 1
ATOM 1048 C CA . TYR A 1 134 ? 8.710 -8.220 5.914 1.00 89.25 134 TYR A CA 1
ATOM 1049 C C . TYR A 1 134 ? 9.092 -8.910 7.229 1.00 89.25 134 TYR A C 1
ATOM 1051 O O . TYR A 1 134 ? 9.103 -10.139 7.317 1.00 89.25 134 TYR A O 1
ATOM 1059 N N . ARG A 1 135 ? 9.374 -8.118 8.270 1.00 86.62 135 ARG A N 1
ATOM 1060 C CA . ARG A 1 135 ? 9.803 -8.606 9.584 1.00 86.62 135 ARG A CA 1
ATOM 1061 C C . ARG A 1 135 ? 9.097 -7.822 10.698 1.00 86.62 135 ARG A C 1
ATOM 1063 O O . ARG A 1 135 ? 9.650 -6.838 11.194 1.00 86.62 135 ARG A O 1
ATOM 1070 N N . PRO A 1 136 ? 7.893 -8.257 11.109 1.00 86.00 136 PRO A N 1
ATOM 1071 C CA . PRO A 1 136 ? 7.146 -7.613 12.180 1.00 86.00 136 PRO A CA 1
ATOM 1072 C C . PRO A 1 136 ? 7.945 -7.598 13.489 1.00 86.00 136 PRO A C 1
ATOM 1074 O O . PRO A 1 136 ? 8.660 -8.570 13.770 1.00 86.00 136 PRO A O 1
ATOM 1077 N N . PRO A 1 137 ? 7.819 -6.541 14.314 1.00 83.00 137 PRO A N 1
ATOM 1078 C CA . PRO A 1 137 ? 8.383 -6.533 15.658 1.00 83.00 137 PRO A CA 1
ATOM 1079 C C . PRO A 1 137 ? 7.906 -7.757 16.446 1.00 83.00 137 PRO A C 1
ATOM 1081 O O . PRO A 1 137 ? 6.710 -8.047 16.495 1.00 83.00 137 PRO A O 1
ATOM 1084 N N . ARG A 1 138 ? 8.844 -8.499 17.043 1.00 77.00 138 ARG A N 1
ATOM 1085 C CA . ARG A 1 138 ? 8.535 -9.682 17.852 1.00 77.00 138 ARG A CA 1
ATOM 1086 C C . ARG A 1 138 ? 8.364 -9.276 19.308 1.00 77.00 138 ARG A C 1
ATOM 1088 O O . ARG A 1 138 ? 9.276 -8.707 19.898 1.00 77.00 138 ARG A O 1
ATOM 1095 N N . THR A 1 139 ? 7.228 -9.617 19.900 1.00 70.00 139 THR A N 1
ATOM 1096 C CA . THR A 1 139 ? 7.064 -9.631 21.355 1.00 70.00 139 THR A CA 1
ATOM 1097 C C . THR A 1 139 ? 7.618 -10.949 21.897 1.00 70.00 139 THR A C 1
ATOM 1099 O O . THR A 1 139 ? 7.241 -12.025 21.433 1.00 70.00 139 THR A O 1
ATOM 1102 N N . HIS A 1 140 ? 8.538 -10.881 22.862 1.00 59.78 140 HIS A N 1
ATOM 1103 C CA . HIS A 1 140 ? 9.009 -12.066 23.579 1.00 59.78 140 HIS A CA 1
ATOM 1104 C C . HIS A 1 140 ? 7.873 -12.592 24.465 1.00 59.78 140 HIS A C 1
ATOM 1106 O O . HIS A 1 140 ? 7.553 -11.989 25.483 1.00 59.78 140 HIS A O 1
ATOM 1112 N N . GLY A 1 141 ? 7.251 -13.699 24.062 1.00 55.00 141 GLY A N 1
ATOM 1113 C CA . GLY A 1 141 ? 6.247 -14.394 24.868 1.00 55.00 141 GLY A CA 1
ATOM 1114 C C . GLY A 1 141 ? 5.083 -14.924 24.039 1.00 55.00 141 GLY A C 1
ATOM 1115 O O . GLY A 1 141 ? 4.310 -14.143 23.499 1.00 55.00 141 GLY A O 1
ATOM 1116 N N . THR A 1 142 ? 5.003 -16.255 23.935 1.00 54.19 142 THR A N 1
ATOM 1117 C CA . THR A 1 142 ? 3.776 -17.084 23.847 1.00 54.19 142 THR A CA 1
ATOM 1118 C C . THR A 1 142 ? 2.611 -16.631 22.944 1.00 54.19 142 THR A C 1
ATOM 1120 O O . THR A 1 142 ? 1.473 -17.041 23.156 1.00 54.19 142 THR A O 1
ATOM 1123 N N . GLY A 1 143 ? 2.863 -15.830 21.910 1.00 56.75 143 GLY A N 1
ATOM 1124 C CA . GLY A 1 143 ? 1.869 -15.427 20.916 1.00 56.75 143 GLY A CA 1
ATOM 1125 C C . GLY A 1 143 ? 1.869 -16.329 19.682 1.00 56.75 143 GLY A C 1
ATOM 1126 O O . GLY A 1 143 ? 2.910 -16.849 19.277 1.00 56.75 143 GLY A O 1
ATOM 1127 N N . VAL A 1 144 ? 0.696 -16.482 19.056 1.00 59.97 144 VAL A N 1
ATOM 1128 C CA . VAL A 1 144 ? 0.540 -17.101 17.728 1.00 59.97 144 VAL A CA 1
ATOM 1129 C C . VAL A 1 144 ? 1.571 -16.499 16.772 1.00 59.97 144 VAL A C 1
ATOM 1131 O O . VAL A 1 144 ? 1.665 -15.276 16.648 1.00 59.97 144 VAL A O 1
ATOM 1134 N N . ARG A 1 145 ? 2.351 -17.352 16.094 1.00 62.69 145 ARG A N 1
ATOM 1135 C CA . ARG A 1 145 ? 3.357 -16.919 15.115 1.00 62.69 145 ARG A CA 1
ATOM 1136 C C . ARG A 1 145 ? 2.660 -16.086 14.037 1.00 62.69 145 ARG A C 1
ATOM 1138 O O . ARG A 1 145 ? 1.932 -16.630 13.209 1.00 62.69 145 ARG A O 1
ATOM 1145 N N . ILE A 1 146 ? 2.880 -14.771 14.056 1.00 69.19 146 ILE A N 1
ATOM 1146 C CA . ILE A 1 146 ? 2.381 -13.868 13.016 1.00 69.19 146 ILE A CA 1
ATOM 1147 C C . ILE A 1 146 ? 2.971 -14.350 11.688 1.00 69.19 146 ILE A C 1
ATOM 1149 O O . ILE A 1 146 ? 4.195 -14.436 11.543 1.00 69.19 146 ILE A O 1
ATOM 1153 N N . LYS A 1 147 ? 2.108 -14.687 10.723 1.00 74.81 147 LYS A N 1
ATOM 1154 C CA . LYS A 1 147 ? 2.539 -14.932 9.345 1.00 74.81 147 LYS A CA 1
ATOM 1155 C C . LYS A 1 147 ? 2.945 -13.590 8.740 1.00 74.81 147 LYS A C 1
ATOM 1157 O O . LYS A 1 147 ? 2.101 -12.812 8.312 1.00 74.81 147 LYS A O 1
ATOM 1162 N N . ALA A 1 148 ? 4.240 -13.307 8.789 1.00 78.19 148 ALA A N 1
ATOM 1163 C CA . ALA A 1 148 ? 4.841 -12.162 8.123 1.00 78.19 148 ALA A CA 1
ATOM 1164 C C . ALA A 1 148 ? 4.860 -12.361 6.600 1.00 78.19 148 ALA A C 1
ATOM 1166 O O . ALA A 1 148 ? 4.799 -13.491 6.116 1.00 78.19 148 ALA A O 1
ATOM 1167 N N . GLY A 1 149 ? 5.038 -11.272 5.852 1.00 83.69 149 GLY A N 1
ATOM 1168 C CA . GLY A 1 149 ? 5.166 -11.303 4.393 1.00 83.69 149 GLY A CA 1
ATOM 1169 C C . GLY A 1 149 ? 6.529 -11.783 3.886 1.00 83.69 149 GLY A C 1
ATOM 1170 O O . GLY A 1 149 ? 6.802 -11.629 2.704 1.00 83.69 149 GLY A O 1
ATOM 1171 N N . GLY A 1 150 ? 7.398 -12.323 4.751 1.00 86.81 150 GLY A N 1
ATOM 1172 C CA . GLY A 1 150 ? 8.801 -12.630 4.447 1.00 86.81 150 GLY A CA 1
ATOM 1173 C C . GLY A 1 150 ? 9.020 -13.357 3.118 1.00 86.81 150 GLY A C 1
ATOM 1174 O O . GLY A 1 150 ? 9.755 -12.860 2.271 1.00 86.81 150 GLY A O 1
ATOM 1175 N N . ALA A 1 151 ? 8.330 -14.484 2.920 1.00 87.62 151 ALA A N 1
ATOM 1176 C CA . ALA A 1 151 ? 8.428 -15.274 1.692 1.00 87.62 151 ALA A CA 1
ATOM 1177 C C . ALA A 1 151 ? 7.941 -14.498 0.455 1.00 87.62 151 ALA A C 1
ATOM 1179 O O . ALA A 1 151 ? 8.640 -14.459 -0.549 1.00 87.62 151 ALA A O 1
ATOM 1180 N N . VAL A 1 152 ? 6.798 -13.808 0.565 1.00 90.94 152 VAL A N 1
ATOM 1181 C CA . VAL A 1 152 ? 6.216 -13.008 -0.530 1.00 90.94 152 VAL A CA 1
ATOM 1182 C C . VAL A 1 152 ? 7.166 -11.888 -0.960 1.00 90.94 152 VAL A C 1
ATOM 1184 O O . VAL A 1 152 ? 7.366 -11.661 -2.146 1.00 90.94 152 VAL A O 1
ATOM 1187 N N . PHE A 1 153 ? 7.790 -11.195 -0.003 1.00 91.69 153 PHE A N 1
ATOM 1188 C CA . PHE A 1 153 ? 8.756 -10.136 -0.306 1.00 91.69 153 PHE A CA 1
ATOM 1189 C C . PHE A 1 153 ? 10.043 -10.662 -0.932 1.00 91.69 153 PHE A C 1
ATOM 1191 O O . PHE A 1 153 ? 10.601 -9.986 -1.789 1.00 91.69 153 PHE A O 1
ATOM 1198 N N . GLN A 1 154 ? 10.533 -11.825 -0.498 1.00 92.50 154 GLN A N 1
ATOM 1199 C CA . GLN A 1 154 ? 11.736 -12.432 -1.072 1.00 92.50 154 GLN A CA 1
ATOM 1200 C C . GLN A 1 154 ? 11.494 -12.881 -2.509 1.00 92.50 154 GLN A C 1
ATOM 1202 O O . GLN A 1 154 ? 12.290 -12.543 -3.378 1.00 92.50 154 GLN A O 1
ATOM 1207 N N . GLU A 1 155 ? 10.388 -13.581 -2.758 1.00 94.06 155 GLU A N 1
ATOM 1208 C CA . GLU A 1 155 ? 9.976 -13.998 -4.100 1.00 94.06 155 GLU A CA 1
ATOM 1209 C C . GLU A 1 155 ? 9.862 -12.786 -5.031 1.00 94.06 155 GLU A C 1
ATOM 1211 O O . GLU A 1 155 ? 10.546 -12.721 -6.050 1.00 94.06 155 GLU A O 1
ATOM 1216 N N . PHE A 1 156 ? 9.126 -11.756 -4.609 1.00 93.19 156 PHE A N 1
ATOM 1217 C CA . PHE A 1 156 ? 8.985 -10.520 -5.376 1.00 93.19 156 PHE A CA 1
ATOM 1218 C C . PHE A 1 156 ? 10.319 -9.782 -5.599 1.00 93.19 156 PHE A C 1
ATOM 1220 O O . PHE A 1 156 ? 10.586 -9.269 -6.685 1.00 93.19 156 PHE A O 1
ATOM 1227 N N . ALA A 1 157 ? 11.194 -9.720 -4.590 1.00 94.50 157 ALA A N 1
ATOM 1228 C CA . ALA A 1 157 ? 12.506 -9.092 -4.739 1.00 94.50 157 ALA A CA 1
ATOM 1229 C C . ALA A 1 157 ? 13.390 -9.847 -5.743 1.00 94.50 157 ALA A C 1
ATOM 1231 O O . ALA A 1 157 ? 14.106 -9.216 -6.522 1.00 94.50 157 ALA A O 1
ATOM 1232 N N . LEU A 1 158 ? 13.327 -11.182 -5.752 1.00 95.94 158 LEU A N 1
ATOM 1233 C CA . LEU A 1 158 ? 14.044 -12.013 -6.717 1.00 95.94 158 LEU A CA 1
ATOM 1234 C C . LEU A 1 158 ? 13.529 -11.799 -8.141 1.00 95.94 158 LEU A C 1
ATOM 1236 O O . LEU A 1 158 ? 14.346 -11.711 -9.057 1.00 95.94 158 LEU A O 1
ATOM 1240 N N . GLU A 1 159 ? 12.216 -11.659 -8.332 1.00 95.56 159 GLU A N 1
ATOM 1241 C CA . GLU A 1 159 ? 11.630 -11.315 -9.633 1.00 95.56 159 GLU A CA 1
ATOM 1242 C C . GLU A 1 159 ? 12.191 -9.991 -10.162 1.00 95.56 159 GLU A C 1
ATOM 1244 O O . GLU A 1 159 ? 12.722 -9.956 -11.272 1.00 95.56 159 GLU A O 1
ATOM 1249 N N . ILE A 1 160 ? 12.183 -8.932 -9.342 1.00 95.75 160 ILE A N 1
ATOM 1250 C CA . ILE A 1 160 ? 12.728 -7.618 -9.725 1.00 95.75 160 ILE A CA 1
ATOM 1251 C C . ILE A 1 160 ? 14.213 -7.716 -10.100 1.00 95.75 160 ILE A C 1
ATOM 1253 O O . ILE A 1 160 ? 14.644 -7.160 -11.114 1.00 95.75 160 ILE A O 1
ATOM 1257 N N . VAL A 1 161 ? 15.018 -8.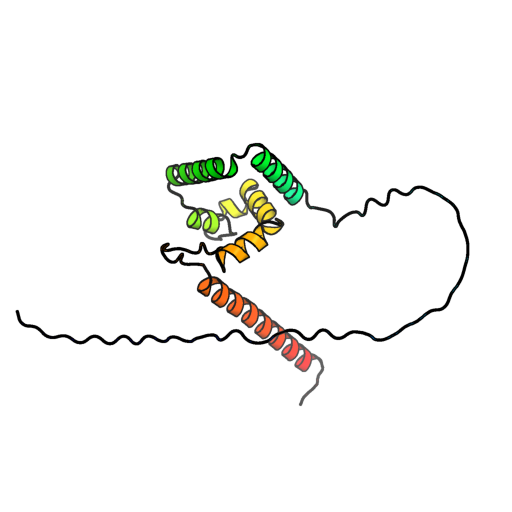398 -9.280 1.00 96.69 161 VAL A N 1
ATOM 1258 C CA . VAL A 1 161 ? 16.460 -8.546 -9.535 1.00 96.69 161 VAL A CA 1
ATOM 1259 C C . VAL A 1 161 ? 16.696 -9.328 -10.824 1.00 96.69 161 VAL A C 1
ATOM 1261 O O . VAL A 1 161 ? 17.525 -8.923 -11.638 1.00 96.69 161 VAL A O 1
ATOM 1264 N N . ASN A 1 162 ? 15.948 -10.407 -11.051 1.00 96.25 162 ASN A N 1
ATOM 1265 C CA . ASN A 1 162 ? 16.054 -11.197 -12.270 1.00 96.25 162 ASN A CA 1
ATOM 1266 C C . ASN A 1 162 ? 15.669 -10.374 -13.508 1.00 96.25 162 ASN A C 1
ATOM 1268 O O . ASN A 1 162 ? 16.416 -10.356 -14.484 1.00 96.25 162 ASN A O 1
ATOM 1272 N N . GLU A 1 163 ? 14.560 -9.633 -13.467 1.00 95.44 163 GLU A N 1
ATOM 1273 C CA . GLU A 1 163 ? 14.166 -8.728 -14.554 1.00 95.44 163 GLU A CA 1
ATOM 1274 C C . GLU A 1 163 ? 15.264 -7.712 -14.876 1.00 95.44 163 GLU A C 1
ATOM 1276 O O . GLU A 1 163 ? 15.571 -7.475 -16.052 1.00 95.44 163 GLU A O 1
ATOM 1281 N N . ARG A 1 164 ? 15.895 -7.150 -13.837 1.00 96.31 164 ARG A N 1
ATOM 1282 C CA . ARG A 1 164 ? 16.986 -6.194 -14.005 1.00 96.31 164 ARG A CA 1
ATOM 1283 C C . ARG A 1 164 ? 18.204 -6.830 -14.667 1.00 96.31 164 ARG A C 1
ATOM 1285 O O . ARG A 1 164 ? 18.677 -6.301 -15.670 1.00 96.31 164 ARG A O 1
ATOM 1292 N N . VAL A 1 165 ? 18.652 -7.983 -14.172 1.00 96.31 165 VAL A N 1
ATOM 1293 C CA . VAL A 1 165 ? 19.784 -8.730 -14.743 1.00 96.31 165 VAL A CA 1
ATOM 1294 C C . VAL A 1 165 ? 19.520 -9.079 -16.210 1.00 96.31 165 VAL A C 1
ATOM 1296 O O . VAL A 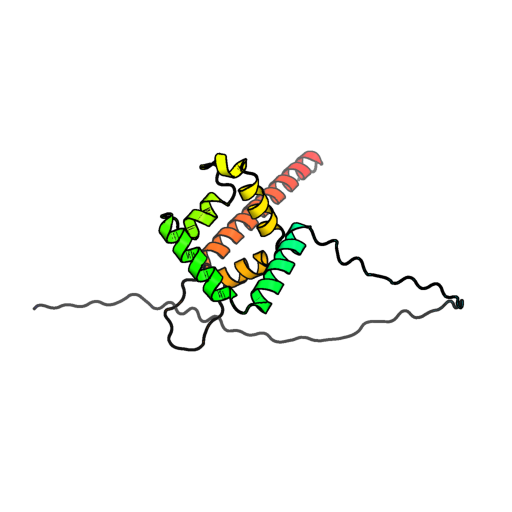1 165 ? 20.368 -8.842 -17.064 1.00 96.31 165 VAL A O 1
ATOM 1299 N N . GLN A 1 166 ? 18.319 -9.557 -16.542 1.00 94.81 166 GLN A N 1
ATOM 1300 C CA . GLN A 1 166 ? 17.946 -9.876 -17.924 1.00 94.81 166 GLN A CA 1
ATOM 1301 C C . GLN A 1 166 ? 17.892 -8.638 -18.831 1.00 94.81 166 GLN A C 1
ATOM 1303 O O . GLN A 1 166 ? 18.115 -8.735 -20.041 1.00 94.81 166 GLN A O 1
ATOM 1308 N N . SER A 1 167 ? 17.540 -7.470 -18.293 1.00 94.62 167 SER A N 1
ATOM 1309 C CA . SER A 1 167 ? 17.598 -6.206 -19.033 1.00 94.62 167 SER A CA 1
ATOM 1310 C C . SER A 1 167 ? 19.042 -5.789 -19.313 1.00 94.62 167 SER A C 1
ATOM 1312 O O . SER A 1 167 ? 19.363 -5.414 -20.443 1.00 94.62 167 SER A O 1
ATOM 1314 N N . ASP A 1 168 ? 19.912 -5.886 -18.310 1.00 94.56 168 ASP A N 1
ATOM 1315 C CA . ASP A 1 168 ? 21.316 -5.492 -18.422 1.00 94.56 168 ASP A CA 1
ATOM 1316 C C . ASP A 1 168 ? 22.054 -6.421 -19.411 1.00 94.56 168 ASP A C 1
ATOM 1318 O O . ASP A 1 168 ? 22.664 -5.938 -20.363 1.00 94.56 168 ASP A O 1
ATOM 1322 N N . MET A 1 169 ? 21.849 -7.744 -19.323 1.00 93.94 169 MET A N 1
ATOM 1323 C CA . MET A 1 169 ? 22.396 -8.720 -20.283 1.00 93.94 169 MET A CA 1
ATOM 1324 C C . MET A 1 169 ? 21.958 -8.456 -21.733 1.00 93.94 169 MET A C 1
ATOM 1326 O O . MET A 1 169 ? 22.751 -8.593 -22.664 1.00 93.94 169 MET A O 1
ATOM 1330 N N . ARG A 1 170 ? 20.690 -8.075 -21.953 1.00 92.75 170 ARG A N 1
ATOM 1331 C CA . ARG A 1 170 ? 20.185 -7.728 -23.295 1.00 92.75 170 ARG A CA 1
ATOM 1332 C C . ARG A 1 170 ? 20.826 -6.457 -23.840 1.00 92.75 170 ARG A C 1
ATOM 1334 O O . ARG A 1 170 ? 21.100 -6.394 -25.036 1.00 92.75 170 ARG A O 1
ATOM 1341 N N . THR A 1 171 ? 21.062 -5.480 -22.970 1.00 93.44 171 THR A N 1
ATOM 1342 C CA . THR A 1 171 ? 21.695 -4.204 -23.326 1.00 93.44 171 THR A CA 1
ATOM 1343 C C . THR A 1 171 ? 23.155 -4.425 -23.717 1.00 93.44 171 THR A C 1
ATOM 1345 O O . THR A 1 171 ? 23.582 -4.004 -24.789 1.00 93.44 171 THR A O 1
ATOM 1348 N N . GLU A 1 172 ? 23.900 -5.193 -22.921 1.00 90.00 172 GLU A N 1
ATOM 1349 C CA . GLU A 1 172 ? 25.287 -5.548 -23.234 1.00 90.00 172 GLU A CA 1
ATOM 1350 C C . GLU A 1 172 ? 25.396 -6.349 -24.537 1.00 90.00 172 GLU A C 1
ATOM 1352 O O . GLU A 1 172 ? 26.274 -6.088 -25.360 1.00 90.00 172 GLU A O 1
ATOM 1357 N N . ALA A 1 173 ? 24.474 -7.287 -24.772 1.00 86.69 173 ALA A N 1
ATOM 1358 C CA . ALA A 1 173 ? 24.427 -8.038 -26.021 1.00 86.69 173 ALA A CA 1
ATOM 1359 C C . ALA A 1 173 ? 24.144 -7.132 -27.234 1.00 86.69 173 ALA A C 1
ATOM 1361 O O . ALA A 1 173 ? 24.775 -7.300 -28.281 1.00 86.69 173 ALA A O 1
ATOM 1362 N N . SER A 1 174 ? 23.235 -6.155 -27.112 1.00 87.69 174 SER A N 1
ATOM 1363 C CA . SER A 1 174 ? 22.988 -5.187 -28.188 1.00 87.69 174 SER A CA 1
ATOM 1364 C C . SER A 1 174 ? 24.183 -4.270 -28.436 1.00 87.69 174 SER A C 1
ATOM 1366 O O . SER A 1 174 ? 24.505 -3.997 -29.593 1.00 87.69 174 SER A O 1
ATOM 1368 N N . ASP A 1 175 ? 24.887 -3.859 -27.383 1.00 85.75 175 ASP A N 1
ATOM 1369 C CA . ASP A 1 175 ? 26.061 -2.987 -27.480 1.00 85.75 175 ASP A CA 1
ATOM 1370 C C . ASP A 1 175 ? 27.274 -3.729 -28.063 1.00 85.75 175 ASP A C 1
ATOM 1372 O O . ASP A 1 175 ? 28.029 -3.177 -28.870 1.00 85.75 175 ASP A O 1
ATOM 1376 N N . ALA A 1 176 ? 27.442 -5.012 -27.734 1.00 80.94 176 ALA A N 1
ATOM 1377 C CA . ALA A 1 176 ? 28.456 -5.877 -28.334 1.00 80.94 176 ALA A CA 1
ATOM 1378 C C . ALA A 1 176 ? 28.223 -6.068 -29.845 1.00 80.94 176 ALA A C 1
ATOM 1380 O O . ALA A 1 176 ? 29.166 -5.982 -30.635 1.00 80.94 176 ALA A O 1
ATOM 1381 N N . LEU A 1 177 ? 26.964 -6.246 -30.261 1.00 79.19 177 LEU A N 1
ATOM 1382 C CA . LEU A 1 177 ? 26.581 -6.323 -31.675 1.00 79.19 177 LEU A CA 1
ATOM 1383 C C . LEU A 1 177 ? 26.776 -4.981 -32.401 1.00 79.19 177 LEU A C 1
ATOM 1385 O O . LEU A 1 177 ? 27.270 -4.960 -33.528 1.00 79.19 177 LEU A O 1
ATOM 1389 N N . ALA A 1 178 ? 26.431 -3.860 -31.760 1.00 77.56 178 ALA A N 1
ATOM 1390 C CA . ALA A 1 178 ? 26.566 -2.521 -32.334 1.00 77.56 178 ALA A CA 1
ATOM 1391 C C . ALA A 1 178 ? 28.027 -2.044 -32.434 1.00 77.56 178 ALA A C 1
ATOM 1393 O O . ALA A 1 178 ? 28.373 -1.303 -33.353 1.00 77.56 178 ALA A O 1
ATOM 1394 N N . SER A 1 179 ? 28.900 -2.483 -31.523 1.00 80.25 179 SER A N 1
ATOM 1395 C CA . SER A 1 179 ? 30.324 -2.117 -31.509 1.00 80.25 179 SER A CA 1
ATOM 1396 C C . SER A 1 179 ? 31.197 -2.944 -32.462 1.00 80.25 179 SER A C 1
ATOM 1398 O O . SER A 1 179 ? 32.405 -2.717 -32.532 1.00 80.25 179 SER A O 1
ATOM 1400 N N . GLY A 1 180 ? 30.617 -3.885 -33.222 1.00 63.50 180 GLY A N 1
ATOM 1401 C CA . GLY A 1 180 ? 31.348 -4.691 -34.208 1.00 63.50 180 GLY A CA 1
ATOM 1402 C C . GLY A 1 180 ? 32.424 -5.589 -33.592 1.00 63.50 180 GLY A C 1
ATOM 1403 O O . GLY A 1 180 ? 33.327 -6.048 -34.294 1.00 63.50 180 GLY A O 1
ATOM 1404 N N . ARG A 1 181 ? 32.349 -5.840 -32.281 1.00 58.16 181 ARG A N 1
ATOM 1405 C CA . ARG A 1 181 ? 33.281 -6.701 -31.560 1.00 58.16 181 ARG A CA 1
ATOM 1406 C C . ARG A 1 181 ? 32.839 -8.152 -31.751 1.00 58.16 181 ARG A C 1
ATOM 1408 O O . ARG A 1 181 ? 32.229 -8.754 -30.875 1.00 58.16 181 ARG A O 1
ATOM 1415 N N . ALA A 1 182 ? 33.101 -8.690 -32.940 1.00 48.88 182 ALA A N 1
ATOM 1416 C CA . ALA A 1 182 ? 33.093 -10.132 -33.145 1.00 48.88 182 ALA A CA 1
ATOM 1417 C C . ALA A 1 182 ? 34.192 -10.743 -32.260 1.00 48.88 182 ALA A C 1
ATOM 1419 O O . ALA A 1 182 ? 35.329 -10.263 -32.276 1.00 48.88 182 ALA A O 1
ATOM 1420 N N . VAL A 1 183 ? 33.814 -11.736 -31.451 1.00 49.91 183 VAL A N 1
ATOM 1421 C CA . VAL A 1 183 ? 34.740 -12.611 -30.714 1.00 49.91 183 VAL A CA 1
ATOM 1422 C C . VAL A 1 183 ? 35.577 -13.411 -31.703 1.00 49.91 183 VAL A C 1
ATOM 1424 O O . VAL A 1 183 ? 34.987 -13.893 -32.697 1.00 49.91 183 VAL A O 1
#

Foldseek 3Di:
DDDDDDDDDDDPDPDDDDDDDDDDDDDDDDDDDDDDDDDDDDDDPPPVCPPPQDPLQVVVVVVVVVCVVVVCPVVVVVVVQVVCVVVVHHPVRVCCQLVPNPVNVVLVPDPVSVSVVVSLVSYPCNVVVLVCLLPPDDDPDDDDPPPGCVVVVVVVVVVVVVVVVVVVVVVVVVVCVVVPVDD

pLDDT: mean 76.74, std 21.63, range [34.75, 98.0]

Radius of gyration: 27.63 Å; chains: 1; bounding box: 68×92×59 Å

Secondary structure (DSSP, 8-state):
--------------------------------------------------S---HHHHHHHHHHHHHHHHT-HHHHHHHHHHHHHHTT--HHHHHHHHTT-TT-HHHHH-HHHHHHHHHHHT-SHHHHHHHHHHSPPPPSSS------SHHHHHHHHHHHHHHHHHHHHHHHHHHHHHTT---

Sequence (183 aa):
MPSSATAFYSDDESDYEDDDSLVENEDTRGYDSPGEGQENSAGSDDRQRTASSTPHQECTRKLKVNLKASGDIAECVVRVLEFMDSEDINLPLFLWALSWNPAIPELISNGKARYARTSLMVSEELPMILRHWYRPPRTHGTGVRIKAGGAVFQEFALEIVNERVQSDMRTEASDALASGRAV

Organism: NCBI:txid139825